Protein AF-A0A521M6G3-F1 (afdb_monomer_lite)

Structure (mmCIF, N/CA/C/O backbone):
data_AF-A0A521M6G3-F1
#
_entry.id   AF-A0A521M6G3-F1
#
loop_
_atom_site.group_PDB
_atom_site.id
_atom_site.type_symbol
_atom_site.label_atom_id
_atom_site.label_alt_id
_atom_site.label_comp_id
_atom_site.label_asym_id
_atom_site.label_entity_id
_atom_site.label_seq_id
_atom_site.pdbx_PDB_ins_code
_atom_site.Cartn_x
_atom_site.Cartn_y
_atom_site.Cartn_z
_atom_site.occupancy
_atom_site.B_iso_or_equiv
_atom_site.auth_seq_id
_atom_site.auth_comp_id
_atom_site.auth_asym_id
_atom_site.auth_atom_id
_atom_site.pdbx_PDB_model_num
ATOM 1 N N . MET A 1 1 ? 7.608 -35.780 63.530 1.00 41.47 1 MET A N 1
ATOM 2 C CA . MET A 1 1 ? 8.309 -35.523 62.254 1.00 41.47 1 MET A CA 1
ATOM 3 C C . MET A 1 1 ? 7.324 -35.680 61.105 1.00 41.47 1 MET A C 1
ATOM 5 O O . MET A 1 1 ? 6.693 -36.720 61.028 1.00 41.47 1 MET A O 1
ATOM 9 N N . LYS A 1 2 ? 7.286 -34.664 60.232 1.00 50.06 2 LYS A N 1
ATOM 10 C CA . LYS A 1 2 ? 6.678 -34.584 58.890 1.00 50.06 2 LYS A CA 1
ATOM 11 C C . LYS A 1 2 ? 5.139 -34.510 58.735 1.00 50.06 2 LYS A C 1
ATOM 13 O O . LYS A 1 2 ? 4.409 -35.103 59.517 1.00 50.06 2 LYS A O 1
ATOM 18 N N . PRO A 1 3 ? 4.672 -33.713 57.750 1.00 51.31 3 PRO A N 1
ATOM 19 C CA . PRO A 1 3 ? 3.436 -32.939 57.811 1.00 51.31 3 PRO A CA 1
ATOM 20 C C . PRO A 1 3 ? 2.412 -33.390 56.759 1.00 51.31 3 PRO A C 1
ATOM 22 O O . PRO A 1 3 ? 2.773 -33.696 55.622 1.00 51.31 3 PRO A O 1
ATOM 25 N N . LEU A 1 4 ? 1.121 -33.375 57.093 1.00 51.97 4 LEU A N 1
ATOM 26 C CA . LEU A 1 4 ? 0.075 -33.608 56.096 1.00 51.97 4 LEU A CA 1
ATOM 27 C C . LEU A 1 4 ? -0.323 -32.283 55.422 1.00 51.97 4 LEU A C 1
ATOM 29 O O . LEU A 1 4 ? -1.185 -31.546 55.885 1.00 51.97 4 LEU A O 1
ATOM 33 N N . LEU A 1 5 ? 0.440 -31.982 54.372 1.00 52.28 5 LEU A N 1
ATOM 34 C CA . LEU A 1 5 ? 0.089 -31.293 53.125 1.00 52.28 5 LEU A CA 1
ATOM 35 C C . LEU A 1 5 ? -1.249 -30.527 53.080 1.00 52.28 5 LEU A C 1
ATOM 37 O O . LEU A 1 5 ? -2.320 -31.106 52.910 1.00 52.28 5 LEU A O 1
ATOM 41 N N . LEU A 1 6 ? -1.132 -29.194 53.082 1.00 52.09 6 LEU A N 1
ATOM 42 C CA . LEU A 1 6 ? -2.133 -28.274 52.548 1.00 52.09 6 LEU A CA 1
ATOM 43 C C . LEU A 1 6 ? -2.318 -28.525 51.042 1.00 52.09 6 LEU A C 1
ATOM 45 O O . LEU A 1 6 ? -1.441 -28.197 50.245 1.00 52.09 6 LEU A O 1
ATOM 49 N N . ALA A 1 7 ? -3.472 -29.055 50.647 1.00 55.97 7 ALA A N 1
ATOM 50 C CA . ALA A 1 7 ? -3.923 -29.058 49.258 1.00 55.97 7 ALA A CA 1
ATOM 51 C C . ALA A 1 7 ? -4.810 -27.821 49.027 1.00 55.97 7 ALA A C 1
ATOM 53 O O . ALA A 1 7 ? -6.032 -27.883 49.131 1.00 55.97 7 ALA A O 1
ATOM 54 N N . ALA A 1 8 ? -4.190 -26.671 48.756 1.00 58.56 8 ALA A N 1
ATOM 55 C CA . ALA A 1 8 ? -4.896 -25.504 48.233 1.00 58.56 8 ALA A CA 1
ATOM 56 C C . ALA A 1 8 ? -4.777 -25.520 46.703 1.00 58.56 8 ALA A C 1
ATOM 58 O O . ALA A 1 8 ? -3.687 -25.370 46.152 1.00 58.56 8 ALA A O 1
ATOM 59 N N . LEU A 1 9 ? -5.905 -25.772 46.034 1.00 57.22 9 LEU A N 1
ATOM 60 C CA . LEU A 1 9 ? -6.053 -25.796 44.581 1.00 57.22 9 LEU A CA 1
ATOM 61 C C . LEU A 1 9 ? -5.528 -24.495 43.954 1.00 57.22 9 LEU A C 1
ATOM 63 O O . LEU A 1 9 ? -6.098 -23.423 44.154 1.00 57.22 9 LEU A O 1
ATOM 67 N N . ALA A 1 10 ? -4.486 -24.603 43.133 1.00 60.75 10 ALA A N 1
ATOM 68 C CA . ALA A 1 10 ? -4.078 -23.541 42.226 1.00 60.75 10 ALA A CA 1
ATOM 69 C C . ALA A 1 10 ? -5.054 -23.494 41.037 1.00 60.75 10 ALA A C 1
ATOM 71 O O . ALA A 1 10 ? -4.906 -24.232 40.064 1.00 60.75 10 ALA A O 1
ATOM 72 N N . VAL A 1 11 ? -6.068 -22.629 41.115 1.00 60.78 11 VAL A N 1
ATOM 73 C CA . VAL A 1 11 ? -6.862 -22.230 39.946 1.00 60.78 11 VAL A CA 1
ATOM 74 C C . VAL A 1 11 ? -5.977 -21.319 39.094 1.00 60.78 11 VAL A C 1
ATOM 76 O O . VAL A 1 11 ? -5.885 -20.115 39.324 1.00 60.78 11 VAL A O 1
ATOM 79 N N . LEU A 1 12 ? -5.270 -21.911 38.132 1.00 58.75 12 LEU A N 1
ATOM 80 C CA . LEU A 1 12 ? -4.587 -21.180 37.067 1.00 58.75 12 LEU A CA 1
ATOM 81 C C . LEU A 1 12 ? -5.656 -20.537 36.178 1.00 58.75 12 LEU A C 1
ATOM 83 O O . LEU A 1 12 ? -6.274 -21.195 35.341 1.00 58.75 12 LEU A O 1
ATOM 87 N N . ALA A 1 13 ? -5.900 -19.248 36.402 1.00 57.47 13 ALA A N 1
ATOM 88 C CA . ALA A 1 13 ? -6.757 -18.432 35.561 1.00 57.47 13 ALA A CA 1
ATOM 89 C C . ALA A 1 13 ? -6.205 -18.409 34.124 1.00 57.47 13 ALA A C 1
ATOM 91 O O . ALA A 1 13 ? -5.178 -17.790 33.847 1.00 57.47 13 ALA A O 1
ATOM 92 N N . PHE A 1 14 ? -6.905 -19.073 33.202 1.00 61.00 14 PHE A N 1
ATOM 93 C CA . PHE A 1 14 ? -6.766 -18.841 31.767 1.00 61.00 14 PHE A CA 1
ATOM 94 C C . PHE A 1 14 ? -7.284 -17.428 31.466 1.00 61.00 14 PHE A C 1
ATOM 96 O O . PHE A 1 14 ? -8.474 -17.220 31.238 1.00 61.00 14 PHE A O 1
ATOM 103 N N . LEU A 1 15 ? -6.396 -16.436 31.510 1.00 62.19 15 LEU A N 1
ATOM 104 C CA . LEU A 1 15 ? -6.693 -15.099 31.006 1.00 62.19 15 LEU A CA 1
ATOM 105 C C . LEU A 1 15 ? -6.687 -15.163 29.470 1.00 62.19 15 LEU A C 1
ATOM 107 O O . LEU A 1 15 ? -5.669 -15.557 28.892 1.00 62.19 15 LEU A O 1
ATOM 111 N N . PRO A 1 16 ? -7.784 -14.802 28.779 1.00 56.47 16 PRO A N 1
ATOM 112 C CA . PRO A 1 16 ? -7.754 -14.694 27.332 1.00 56.47 16 PRO A CA 1
ATOM 113 C C . PRO A 1 16 ? -6.794 -13.559 26.974 1.00 56.47 16 PRO A C 1
ATOM 115 O O . PRO A 1 16 ? -6.934 -12.440 27.467 1.00 56.47 16 PRO A O 1
ATOM 118 N N . ALA A 1 17 ? -5.803 -13.846 26.129 1.00 60.97 17 ALA A N 1
ATOM 119 C CA . ALA A 1 17 ? -4.949 -12.816 25.559 1.00 60.97 17 ALA A CA 1
ATOM 120 C C . ALA A 1 17 ? -5.844 -11.832 24.794 1.00 60.97 17 ALA A C 1
ATOM 122 O O . ALA A 1 17 ? -6.372 -12.160 23.728 1.00 60.97 17 ALA A O 1
ATOM 123 N N . ALA A 1 18 ? -6.059 -10.647 25.364 1.00 56.47 18 ALA A N 1
ATOM 124 C CA . ALA A 1 18 ? -6.751 -9.565 24.692 1.00 56.47 18 ALA A CA 1
ATOM 125 C C . ALA A 1 18 ? -5.955 -9.229 23.427 1.00 56.47 18 ALA A C 1
ATOM 127 O O . ALA A 1 18 ? -4.858 -8.676 23.497 1.00 56.47 18 ALA A O 1
ATOM 128 N N . ARG A 1 19 ? -6.480 -9.613 22.259 1.00 59.97 19 ARG A N 1
ATOM 129 C CA . ARG A 1 19 ? -5.943 -9.150 20.983 1.00 59.97 19 ARG A CA 1
ATOM 130 C C . ARG A 1 19 ? -6.234 -7.659 20.904 1.00 59.97 19 ARG A C 1
ATOM 132 O O . ARG A 1 19 ? -7.377 -7.272 20.674 1.00 59.97 19 ARG A O 1
ATOM 139 N N . ALA A 1 20 ? -5.221 -6.836 21.163 1.00 64.88 20 ALA A N 1
ATOM 140 C CA . ALA A 1 20 ? -5.313 -5.404 20.944 1.00 64.88 20 ALA A CA 1
ATOM 141 C C . ALA A 1 20 ? -5.683 -5.175 19.473 1.00 64.88 20 ALA A C 1
ATOM 143 O O . ALA A 1 20 ? -4.982 -5.628 18.567 1.00 64.88 20 ALA A O 1
ATOM 144 N N . GLN A 1 21 ? -6.830 -4.544 19.237 1.00 72.50 21 GLN A N 1
ATOM 145 C CA . GLN A 1 21 ? -7.242 -4.170 17.893 1.00 72.50 21 GLN A CA 1
ATOM 146 C C . GLN A 1 21 ? -6.349 -3.013 17.443 1.00 72.50 21 GLN A C 1
ATOM 148 O O . GLN A 1 21 ? -6.279 -2.000 18.140 1.00 72.50 21 GLN A O 1
ATOM 153 N N . GLN A 1 22 ? -5.652 -3.174 16.316 1.00 83.94 22 GLN A N 1
ATOM 154 C CA . GLN A 1 22 ? -4.794 -2.116 15.784 1.00 83.94 22 GLN A CA 1
ATOM 155 C C . GLN A 1 22 ? -5.616 -0.849 15.525 1.00 83.94 22 GLN A C 1
ATOM 157 O O . GLN A 1 22 ? -6.731 -0.914 14.997 1.00 83.94 22 GLN A O 1
ATOM 162 N N . THR A 1 23 ? -5.069 0.305 15.898 1.00 92.81 23 THR A N 1
ATOM 163 C CA . THR A 1 23 ? -5.712 1.597 15.647 1.00 92.81 23 THR A CA 1
ATOM 164 C C . THR A 1 23 ? -5.620 1.960 14.167 1.00 92.81 23 THR A C 1
ATOM 166 O O . THR A 1 23 ? -4.738 1.499 13.440 1.00 92.81 23 THR A O 1
ATOM 169 N N . ASN A 1 24 ? -6.504 2.846 13.705 1.00 93.12 24 ASN A N 1
ATOM 170 C CA . ASN A 1 24 ? -6.436 3.355 12.333 1.00 93.12 24 ASN A CA 1
ATOM 171 C C . ASN A 1 24 ? -5.096 4.041 12.025 1.00 93.12 24 ASN A C 1
ATOM 173 O O . ASN A 1 24 ? -4.632 3.978 10.894 1.00 93.12 24 ASN A O 1
ATOM 177 N N . GLU A 1 25 ? -4.459 4.657 13.020 1.00 93.94 25 GLU A N 1
ATOM 178 C CA . GLU A 1 25 ? -3.141 5.286 12.876 1.00 93.94 25 GLU A CA 1
ATOM 179 C C . GLU A 1 25 ? -2.048 4.239 12.638 1.00 93.94 25 GLU A C 1
ATOM 181 O O . GLU A 1 25 ? -1.230 4.397 11.735 1.00 93.94 25 GLU A O 1
ATOM 186 N N . GLN A 1 26 ? -2.073 3.132 13.389 1.00 94.81 26 GLN A N 1
ATOM 187 C CA . GLN A 1 26 ? -1.153 2.007 13.194 1.00 94.81 26 GLN A CA 1
ATOM 188 C C . GLN A 1 26 ? -1.346 1.366 11.817 1.00 94.81 26 GLN A C 1
ATOM 190 O O . GLN A 1 26 ? -0.379 1.076 11.114 1.00 94.81 26 GLN A O 1
ATOM 195 N N . LEU A 1 27 ? -2.599 1.199 11.395 1.00 95.94 27 LEU A N 1
ATOM 196 C CA . LEU A 1 27 ? -2.933 0.661 10.081 1.00 95.94 27 LEU A CA 1
ATOM 197 C C . LEU A 1 27 ? -2.497 1.602 8.942 1.00 95.94 27 LEU A C 1
ATOM 199 O O . LEU A 1 27 ? -1.939 1.149 7.941 1.00 95.94 27 LEU A O 1
ATOM 203 N N . ALA A 1 28 ? -2.681 2.913 9.100 1.00 96.38 28 ALA A N 1
ATOM 204 C CA . ALA A 1 28 ? -2.206 3.906 8.140 1.00 96.38 28 ALA A CA 1
ATOM 205 C C . ALA A 1 28 ? -0.671 3.912 8.039 1.00 96.38 28 ALA A C 1
ATOM 207 O O . ALA A 1 28 ? -0.124 3.931 6.933 1.00 96.38 28 ALA A O 1
ATOM 208 N N . ALA A 1 29 ? 0.026 3.829 9.176 1.00 96.62 29 ALA A N 1
ATOM 209 C CA . ALA A 1 29 ? 1.481 3.713 9.214 1.00 96.62 29 ALA A CA 1
ATOM 210 C C . ALA A 1 29 ? 1.963 2.439 8.506 1.00 96.62 29 ALA A C 1
ATOM 212 O O . ALA A 1 29 ? 2.902 2.494 7.712 1.00 96.62 29 ALA A O 1
ATOM 213 N N . ARG A 1 30 ? 1.271 1.313 8.708 1.00 97.06 30 ARG A N 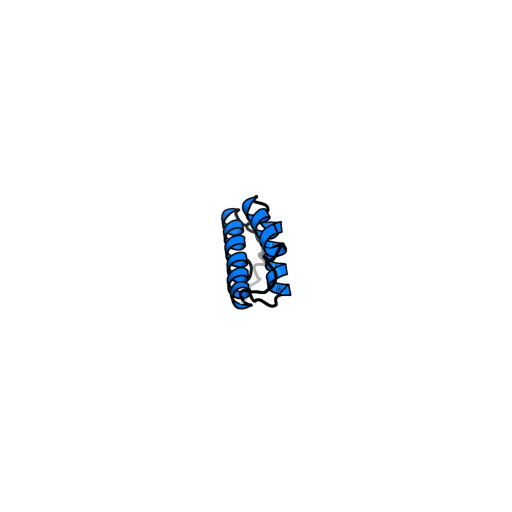1
ATOM 214 C CA . ARG A 1 30 ? 1.569 0.050 8.024 1.00 97.06 30 ARG A CA 1
ATOM 215 C C . ARG A 1 30 ? 1.389 0.150 6.508 1.00 97.06 30 ARG A C 1
ATOM 217 O O . ARG A 1 30 ? 2.247 -0.313 5.761 1.00 97.06 30 ARG A O 1
ATOM 224 N N . CYS A 1 31 ? 0.317 0.791 6.040 1.00 97.50 31 CYS A N 1
ATOM 225 C CA . CYS A 1 31 ? 0.131 1.089 4.616 1.00 97.50 31 CYS A CA 1
ATOM 226 C C . CYS A 1 31 ? 1.307 1.896 4.040 1.00 97.50 31 CYS A C 1
ATOM 228 O O . CYS A 1 31 ? 1.835 1.552 2.980 1.00 97.50 31 CYS A O 1
ATOM 230 N N . ALA A 1 32 ? 1.725 2.957 4.738 1.00 97.44 32 ALA A N 1
ATOM 231 C CA . ALA A 1 32 ? 2.830 3.807 4.306 1.00 97.44 32 ALA A CA 1
ATOM 232 C C . ALA A 1 32 ? 4.165 3.044 4.270 1.00 97.44 32 ALA A C 1
ATOM 234 O O . ALA A 1 32 ? 4.911 3.161 3.298 1.00 97.44 32 ALA A O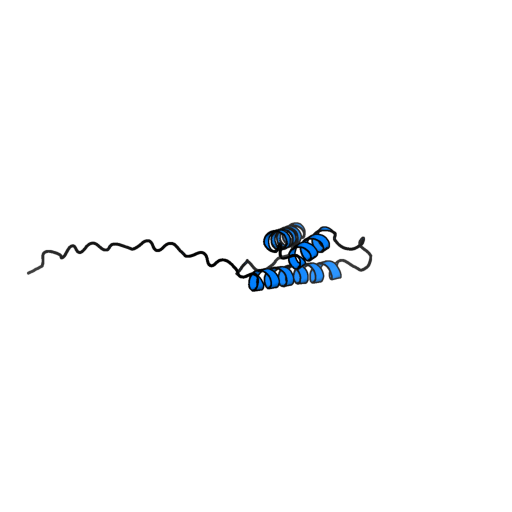 1
ATOM 235 N N . GLU A 1 33 ? 4.438 2.225 5.288 1.00 97.50 33 GLU A N 1
ATOM 236 C CA . GLU A 1 33 ? 5.634 1.385 5.374 1.00 97.50 33 GLU A CA 1
ATOM 237 C C . GLU A 1 33 ? 5.737 0.428 4.179 1.00 97.50 33 GLU A C 1
ATOM 239 O O . GLU A 1 33 ? 6.728 0.445 3.446 1.00 97.50 33 GLU A O 1
ATOM 244 N N . LEU A 1 34 ? 4.700 -0.380 3.944 1.00 97.81 34 LEU A N 1
ATOM 245 C CA . LEU A 1 34 ? 4.716 -1.394 2.889 1.00 97.81 34 LEU A CA 1
ATOM 246 C C . LEU A 1 34 ? 4.771 -0.768 1.488 1.00 97.81 34 LEU A C 1
ATOM 248 O O . LEU A 1 34 ? 5.512 -1.248 0.626 1.00 97.81 34 LEU A O 1
ATOM 252 N N . GLY A 1 35 ? 4.040 0.331 1.270 1.00 96.44 35 GLY A N 1
ATOM 253 C CA . GLY A 1 35 ? 4.087 1.086 0.018 1.00 96.44 35 GLY A CA 1
ATOM 254 C C . GLY A 1 35 ? 5.481 1.647 -0.269 1.00 96.44 35 GLY A C 1
ATOM 255 O O . GLY A 1 35 ? 6.006 1.466 -1.367 1.00 96.44 35 GLY A O 1
ATOM 256 N N . ALA A 1 36 ? 6.128 2.246 0.736 1.00 96.06 36 ALA A N 1
ATOM 257 C CA . ALA A 1 36 ? 7.477 2.792 0.597 1.00 96.06 36 ALA A CA 1
ATOM 258 C C . ALA A 1 36 ? 8.530 1.707 0.319 1.00 96.06 36 ALA A C 1
ATOM 260 O O . ALA A 1 36 ? 9.476 1.939 -0.442 1.00 96.06 36 ALA A O 1
ATOM 261 N N . ILE A 1 37 ? 8.376 0.516 0.910 1.00 95.50 37 ILE A N 1
ATOM 262 C CA . ILE A 1 37 ? 9.227 -0.634 0.591 1.00 95.50 37 ILE A CA 1
ATOM 263 C C . ILE A 1 37 ? 9.064 -0.992 -0.886 1.00 95.50 37 ILE A C 1
ATOM 265 O O . ILE A 1 37 ? 10.068 -1.059 -1.595 1.00 95.50 37 ILE A O 1
ATOM 269 N N . TYR A 1 38 ? 7.831 -1.171 -1.369 1.00 94.25 38 TYR A N 1
ATOM 270 C CA . TYR A 1 38 ? 7.594 -1.521 -2.770 1.00 94.25 38 TYR A CA 1
ATOM 271 C C . TYR A 1 38 ? 8.201 -0.487 -3.723 1.00 94.25 38 TYR A C 1
ATOM 273 O O . TYR A 1 38 ? 8.969 -0.845 -4.617 1.00 94.25 38 TYR A O 1
ATOM 281 N N . ASP A 1 39 ? 7.932 0.798 -3.486 1.00 91.62 39 ASP A N 1
ATOM 282 C CA . ASP A 1 39 ? 8.396 1.892 -4.341 1.00 91.62 39 ASP A CA 1
ATOM 283 C C . ASP A 1 39 ? 9.937 1.948 -4.414 1.00 91.62 39 ASP A C 1
ATOM 285 O O . ASP A 1 39 ? 10.506 2.136 -5.492 1.00 91.62 39 ASP A O 1
ATOM 289 N N . ARG A 1 40 ? 10.650 1.688 -3.306 1.00 90.12 40 ARG A N 1
ATOM 290 C CA . ARG A 1 40 ? 12.126 1.600 -3.279 1.00 90.12 40 ARG A CA 1
ATOM 291 C C . ARG A 1 40 ? 12.678 0.482 -4.169 1.00 90.12 40 ARG A C 1
ATOM 293 O O . ARG A 1 40 ? 13.742 0.648 -4.764 1.00 90.12 40 ARG A O 1
ATOM 300 N N . TYR A 1 41 ? 12.018 -0.672 -4.219 1.00 87.69 41 TYR A N 1
ATOM 301 C CA . TYR A 1 41 ? 12.461 -1.788 -5.061 1.00 87.69 41 TYR A CA 1
ATOM 302 C C . TYR A 1 41 ? 12.035 -1.598 -6.515 1.00 87.69 41 TYR A C 1
ATOM 304 O O . TYR A 1 41 ? 12.796 -1.936 -7.421 1.00 87.69 41 TYR A O 1
ATOM 312 N N . ASN A 1 42 ? 10.851 -1.028 -6.743 1.00 79.94 42 ASN A N 1
ATOM 313 C CA . ASN A 1 42 ? 10.320 -0.825 -8.083 1.00 79.94 42 ASN A CA 1
ATOM 314 C C . ASN A 1 42 ? 11.065 0.288 -8.837 1.00 79.94 42 ASN A C 1
ATOM 316 O O . ASN A 1 42 ? 11.408 0.110 -10.001 1.00 79.94 42 ASN A O 1
ATOM 320 N N . THR A 1 43 ? 11.443 1.379 -8.161 1.00 73.88 43 THR A N 1
ATOM 321 C CA . THR A 1 43 ? 12.307 2.430 -8.744 1.00 73.88 43 THR A CA 1
ATOM 322 C C . THR A 1 43 ? 13.661 1.895 -9.224 1.00 73.88 43 THR A C 1
ATOM 324 O O . THR A 1 43 ? 14.224 2.417 -10.182 1.00 73.88 43 THR A O 1
ATOM 327 N N . ARG A 1 44 ? 14.173 0.808 -8.627 1.00 68.25 44 ARG A N 1
ATOM 328 C CA . ARG A 1 44 ? 15.421 0.155 -9.060 1.00 68.25 44 ARG A CA 1
ATOM 329 C C . ARG A 1 44 ? 15.266 -0.741 -10.290 1.00 68.25 44 ARG A C 1
ATOM 331 O O . ARG A 1 44 ? 16.280 -1.076 -10.894 1.00 68.25 44 ARG A O 1
ATOM 338 N N . ARG A 1 45 ? 14.045 -1.145 -10.666 1.00 62.81 45 ARG A N 1
ATOM 339 C CA . ARG A 1 45 ? 13.801 -1.999 -11.848 1.00 62.81 45 ARG A CA 1
ATOM 340 C C . ARG A 1 45 ? 13.835 -1.241 -13.185 1.00 62.81 45 ARG A C 1
ATOM 342 O O . ARG A 1 45 ? 13.776 -1.884 -14.227 1.00 62.81 45 ARG A O 1
ATOM 349 N N . GLY A 1 46 ? 14.047 0.078 -13.159 1.00 57.91 46 GLY A N 1
ATOM 350 C CA . GLY A 1 46 ? 14.444 0.879 -14.319 1.00 57.91 46 GLY A CA 1
ATOM 351 C C . GLY A 1 46 ? 13.323 1.738 -14.906 1.00 57.91 46 GLY A C 1
ATOM 352 O O . GLY A 1 46 ? 12.210 1.259 -15.150 1.00 57.91 46 GLY A O 1
ATOM 353 N N . GLU A 1 47 ? 13.656 3.007 -15.168 1.00 52.28 47 GLU A N 1
ATOM 354 C CA . GLU A 1 47 ? 12.879 3.927 -16.004 1.00 52.28 47 GLU A CA 1
ATOM 355 C C . GLU A 1 47 ? 12.717 3.311 -17.404 1.00 52.28 47 GLU A C 1
ATOM 357 O O . GLU A 1 47 ? 13.665 3.253 -18.182 1.00 52.28 47 GLU A O 1
ATOM 362 N N . GLY A 1 48 ? 11.537 2.768 -17.710 1.00 57.56 48 GLY A N 1
ATOM 363 C CA . GLY A 1 48 ? 11.256 2.131 -19.005 1.00 57.56 48 GLY A CA 1
ATOM 364 C C . GLY A 1 48 ? 10.388 0.875 -18.927 1.00 57.56 48 GLY A C 1
ATOM 365 O O . GLY A 1 48 ? 9.854 0.432 -19.942 1.00 57.56 48 GLY A O 1
ATOM 366 N N . SER A 1 49 ? 10.183 0.318 -17.731 1.00 60.78 49 SER A N 1
ATOM 367 C CA . SER A 1 49 ? 9.311 -0.842 -17.529 1.00 60.78 49 SER A CA 1
ATOM 368 C C . SER A 1 49 ? 7.850 -0.422 -17.300 1.00 60.78 49 SER A C 1
ATOM 370 O O . SER A 1 49 ? 7.385 -0.302 -16.179 1.00 60.78 49 SER A O 1
ATOM 372 N N . GLY A 1 50 ? 7.124 -0.167 -18.392 1.00 63.06 50 GLY A N 1
ATOM 373 C CA . GLY A 1 50 ? 5.666 -0.347 -18.467 1.00 63.06 50 GLY A CA 1
ATOM 374 C C . GLY A 1 50 ? 4.800 0.253 -17.348 1.00 63.06 50 GLY A C 1
ATOM 375 O O . GLY A 1 50 ? 4.072 -0.486 -16.701 1.00 63.06 50 GLY A O 1
ATOM 376 N N . GLY A 1 51 ? 4.798 1.579 -17.183 1.00 68.12 51 GLY A N 1
ATOM 377 C CA . GLY A 1 51 ? 3.780 2.291 -16.395 1.00 68.12 51 GLY A CA 1
ATOM 378 C C . GLY A 1 51 ? 3.725 1.954 -14.891 1.00 68.12 51 GLY A C 1
ATOM 379 O O . GLY A 1 51 ? 4.524 1.178 -14.373 1.00 68.12 51 GLY A O 1
ATOM 380 N N . PRO A 1 52 ? 2.810 2.591 -14.139 1.00 75.56 52 PRO A N 1
ATOM 381 C CA . PRO A 1 52 ? 2.652 2.313 -12.717 1.00 75.56 52 PRO A CA 1
ATOM 382 C C . PRO A 1 52 ? 2.067 0.913 -12.489 1.00 75.56 52 PRO A C 1
ATOM 384 O O . PRO A 1 52 ? 1.145 0.488 -13.184 1.00 75.56 52 PRO A O 1
ATOM 387 N N . ASP A 1 53 ? 2.546 0.224 -11.452 1.00 88.31 53 ASP A N 1
ATOM 388 C CA . ASP A 1 53 ? 1.917 -1.008 -10.983 1.00 88.31 53 ASP A CA 1
ATOM 389 C C . ASP A 1 53 ? 0.499 -0.696 -10.471 1.00 88.31 53 ASP A C 1
ATOM 391 O O . ASP A 1 53 ? 0.308 0.008 -9.472 1.00 88.31 53 ASP A O 1
ATOM 395 N N . MET A 1 54 ? -0.511 -1.204 -11.178 1.00 91.25 54 MET A N 1
ATOM 396 C CA . MET A 1 54 ? -1.912 -0.916 -10.870 1.00 91.25 54 MET A CA 1
ATOM 397 C C . MET A 1 54 ? -2.369 -1.542 -9.546 1.00 91.25 54 MET A C 1
ATOM 399 O O . MET A 1 54 ? -3.274 -1.000 -8.911 1.00 91.25 54 MET A O 1
ATOM 403 N N . ILE A 1 55 ? -1.737 -2.633 -9.092 1.00 94.12 55 ILE A N 1
ATOM 404 C CA . ILE A 1 55 ? -2.016 -3.236 -7.781 1.00 94.12 55 ILE A CA 1
ATOM 405 C C . ILE A 1 55 ? -1.495 -2.308 -6.687 1.00 94.12 55 ILE A C 1
ATOM 407 O O . ILE A 1 55 ? -2.234 -2.000 -5.752 1.00 94.12 55 ILE A O 1
ATOM 411 N N . ARG A 1 56 ? -0.267 -1.791 -6.837 1.00 94.56 56 ARG A N 1
ATOM 412 C CA . ARG A 1 56 ? 0.276 -0.762 -5.936 1.00 94.56 56 ARG A CA 1
ATOM 413 C C . ARG A 1 56 ? -0.673 0.434 -5.888 1.00 94.56 56 ARG A C 1
ATOM 415 O O . ARG A 1 56 ? -1.048 0.875 -4.802 1.00 94.56 56 ARG A O 1
ATOM 422 N N . LEU A 1 57 ? -1.065 0.970 -7.046 1.00 94.94 57 LEU A N 1
ATOM 423 C CA . LEU A 1 57 ? -1.934 2.147 -7.113 1.00 94.94 57 LEU A CA 1
ATOM 424 C C . LEU A 1 57 ? -3.277 1.910 -6.406 1.00 94.94 57 LEU A C 1
ATOM 426 O O . LEU A 1 57 ? -3.676 2.726 -5.576 1.00 94.94 57 LEU A O 1
ATOM 430 N N . GLY A 1 58 ? -3.942 0.789 -6.695 1.00 97.06 58 GLY A N 1
ATOM 431 C CA . GLY A 1 58 ? -5.209 0.420 -6.064 1.00 97.06 58 GLY A CA 1
ATOM 432 C C . GLY A 1 58 ? -5.090 0.272 -4.548 1.00 97.06 58 GLY 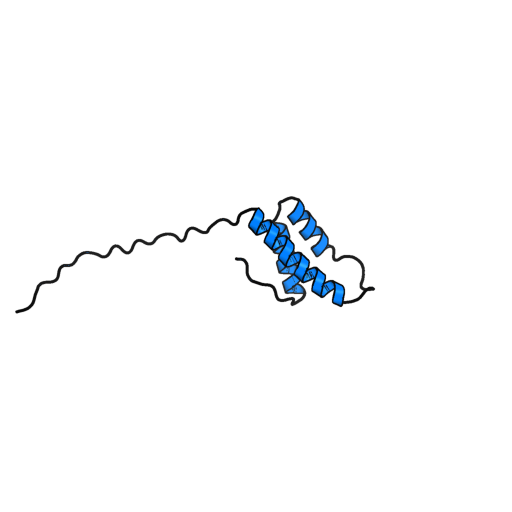A C 1
ATOM 433 O O . GLY A 1 58 ? -5.889 0.849 -3.812 1.00 97.06 58 GLY A O 1
ATOM 434 N N . ALA A 1 59 ? -4.044 -0.408 -4.074 1.00 97.88 59 ALA A N 1
ATOM 435 C CA . ALA A 1 59 ? -3.805 -0.587 -2.646 1.00 97.88 59 ALA A CA 1
ATOM 436 C C . ALA A 1 59 ? -3.583 0.750 -1.918 1.00 97.88 59 ALA A C 1
ATOM 438 O O . ALA A 1 59 ? -4.113 0.961 -0.828 1.00 97.88 59 ALA A O 1
ATOM 439 N N . GLY A 1 60 ? -2.862 1.687 -2.548 1.00 97.19 60 GLY A N 1
ATOM 440 C CA . GLY A 1 60 ? -2.696 3.046 -2.031 1.00 97.19 60 GLY A CA 1
ATOM 441 C C . GLY A 1 60 ? -4.027 3.791 -1.889 1.00 97.19 60 GLY A C 1
ATOM 442 O O . GLY A 1 60 ? -4.276 4.407 -0.854 1.00 97.19 60 GLY A O 1
ATOM 443 N N . ILE A 1 61 ? -4.914 3.680 -2.882 1.00 98.25 61 ILE A N 1
ATOM 444 C CA . ILE A 1 61 ? -6.254 4.288 -2.839 1.00 98.25 61 ILE A CA 1
ATOM 445 C C . ILE A 1 61 ? -7.103 3.673 -1.720 1.00 98.25 61 ILE A C 1
ATOM 447 O O . ILE A 1 61 ? -7.802 4.400 -1.012 1.00 98.25 61 ILE A O 1
ATOM 451 N N . ASP A 1 62 ? -7.049 2.354 -1.535 1.00 98.50 62 ASP A N 1
ATOM 452 C CA . ASP A 1 62 ? -7.767 1.684 -0.449 1.00 98.50 62 ASP A CA 1
ATOM 453 C C . ASP A 1 62 ? -7.276 2.165 0.923 1.00 98.50 62 ASP A C 1
ATOM 455 O O . ASP A 1 62 ? -8.096 2.515 1.775 1.00 98.50 62 ASP A O 1
ATOM 459 N N . CYS A 1 63 ? -5.960 2.297 1.111 1.00 97.81 63 CYS A N 1
ATOM 460 C CA . CYS A 1 63 ? -5.384 2.890 2.317 1.00 97.81 63 CYS A CA 1
ATOM 461 C C . CYS A 1 63 ? -5.874 4.333 2.539 1.00 97.81 63 CYS A C 1
ATOM 463 O O . CYS A 1 63 ? -6.300 4.673 3.640 1.00 97.81 63 CYS A O 1
ATOM 465 N N . GLN A 1 64 ? -5.897 5.172 1.499 1.00 97.56 64 GLN A N 1
ATOM 466 C CA . GLN A 1 64 ? -6.395 6.553 1.597 1.00 97.56 64 GLN A CA 1
ATOM 467 C C . GLN A 1 64 ? -7.890 6.635 1.939 1.00 97.56 64 GLN A C 1
ATOM 469 O O . GLN A 1 64 ? -8.324 7.584 2.585 1.00 97.56 64 GLN A O 1
ATOM 474 N N . LYS A 1 65 ? -8.686 5.640 1.531 1.00 97.94 65 LYS A N 1
ATOM 475 C CA . LYS A 1 65 ? -10.125 5.550 1.827 1.00 97.94 65 LYS A CA 1
ATOM 476 C C . LYS A 1 65 ? -10.431 4.900 3.182 1.00 97.94 65 LYS A C 1
ATOM 478 O O . LYS A 1 65 ? -11.591 4.603 3.458 1.00 97.94 65 LYS A O 1
ATOM 483 N N . GLY A 1 66 ? -9.416 4.634 4.006 1.00 96.56 66 GLY A N 1
ATOM 484 C CA . GLY A 1 66 ? -9.574 3.960 5.297 1.00 96.56 66 GLY A CA 1
ATOM 485 C C . GLY A 1 66 ? -9.870 2.461 5.188 1.00 96.56 66 GLY A C 1
ATOM 486 O O . GLY A 1 66 ? -10.130 1.808 6.196 1.00 96.56 66 GLY A O 1
ATOM 487 N N . LYS A 1 67 ? -9.793 1.874 3.987 1.00 98.25 67 LYS A N 1
ATOM 488 C CA . LYS A 1 67 ? -9.913 0.425 3.763 1.00 98.25 67 LYS A CA 1
ATOM 489 C C . LYS A 1 67 ? -8.579 -0.266 4.038 1.00 98.25 67 LYS A C 1
ATOM 491 O O . LYS A 1 67 ? -8.058 -1.013 3.209 1.00 98.25 67 LYS A O 1
ATOM 496 N N . TYR A 1 68 ? -8.009 -0.003 5.211 1.00 97.19 68 TYR A N 1
ATOM 497 C CA . TYR A 1 68 ? -6.627 -0.360 5.508 1.00 97.19 68 TYR A CA 1
ATOM 498 C C . TYR A 1 68 ? -6.358 -1.854 5.399 1.00 97.19 68 TYR A C 1
ATOM 500 O O . TYR A 1 68 ? -5.360 -2.234 4.807 1.00 97.19 68 TYR A O 1
ATOM 508 N N . GLN A 1 69 ? -7.248 -2.716 5.896 1.00 96.06 69 GLN A N 1
ATOM 509 C CA . GLN A 1 69 ? -7.023 -4.162 5.804 1.00 96.06 69 GLN A CA 1
ATOM 510 C C . GLN A 1 69 ? -6.913 -4.651 4.356 1.00 96.06 69 GLN A C 1
ATOM 512 O 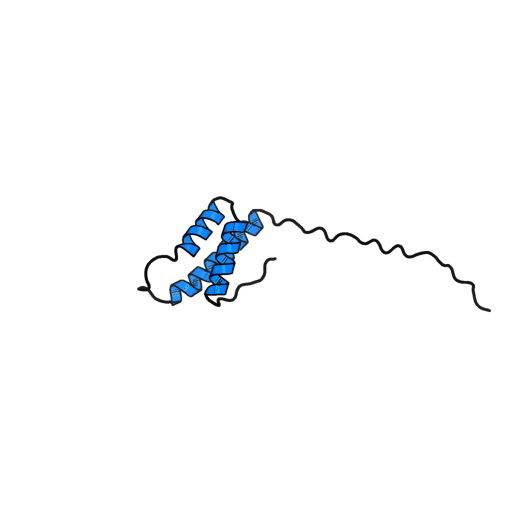O . GLN A 1 69 ? -6.099 -5.520 4.056 1.00 96.06 69 GLN A O 1
ATOM 517 N N . GLN A 1 70 ? -7.702 -4.066 3.452 1.00 98.06 70 GLN A N 1
ATOM 518 C CA . GLN A 1 70 ? -7.701 -4.423 2.037 1.00 98.06 70 GLN A CA 1
ATOM 519 C C . GLN A 1 70 ? -6.421 -3.921 1.353 1.00 98.06 70 GLN A C 1
ATOM 521 O O . GLN A 1 70 ? -5.744 -4.695 0.677 1.00 98.06 70 GLN A O 1
ATOM 526 N N . GLY A 1 71 ? -6.039 -2.666 1.618 1.00 98.00 71 GLY A N 1
ATOM 527 C CA . GLY A 1 71 ? -4.802 -2.073 1.107 1.00 98.00 71 GLY A CA 1
ATOM 528 C C . GLY A 1 71 ? -3.535 -2.754 1.640 1.00 98.00 71 GLY A C 1
ATOM 529 O O . GLY A 1 71 ? -2.674 -3.133 0.851 1.00 98.00 71 GLY A O 1
ATOM 530 N N . ILE A 1 72 ? -3.440 -2.985 2.955 1.00 97.88 72 ILE A N 1
ATOM 531 C CA . ILE A 1 72 ? -2.316 -3.689 3.598 1.00 97.88 72 ILE A CA 1
ATOM 532 C C . ILE A 1 72 ? -2.165 -5.079 2.997 1.00 97.88 72 ILE A C 1
ATOM 534 O O . ILE A 1 72 ? -1.079 -5.418 2.540 1.00 97.88 72 ILE A O 1
ATOM 538 N N . LYS A 1 73 ? -3.251 -5.857 2.915 1.00 97.75 73 LYS A N 1
ATOM 539 C CA . LYS A 1 73 ? -3.195 -7.199 2.333 1.00 97.75 73 LYS A CA 1
ATOM 540 C C . LYS A 1 73 ? -2.696 -7.175 0.888 1.00 97.75 73 LYS A C 1
ATOM 542 O O . LYS A 1 73 ? -1.860 -7.992 0.521 1.00 97.75 73 LYS A O 1
ATOM 547 N N . ALA A 1 74 ? -3.185 -6.241 0.073 1.00 98.19 74 ALA A N 1
ATOM 548 C CA . ALA A 1 74 ? -2.739 -6.110 -1.310 1.00 98.19 74 ALA A CA 1
ATOM 549 C C . ALA A 1 74 ? -1.247 -5.744 -1.407 1.00 98.19 74 ALA A C 1
ATOM 551 O O . ALA A 1 74 ? -0.547 -6.287 -2.261 1.00 98.19 74 ALA A O 1
AT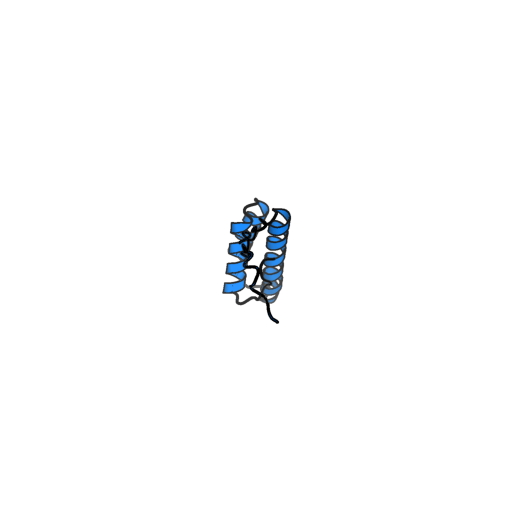OM 552 N N . LEU A 1 75 ? -0.747 -4.873 -0.523 1.00 97.94 75 LEU A N 1
ATOM 553 C CA . LEU A 1 75 ? 0.674 -4.517 -0.452 1.00 97.94 75 LEU A CA 1
ATOM 554 C C . LEU A 1 75 ? 1.541 -5.696 0.008 1.00 97.94 75 LEU A C 1
ATOM 556 O O . LEU A 1 75 ? 2.578 -5.954 -0.597 1.00 97.94 75 LEU A O 1
ATOM 560 N N . GLU A 1 76 ? 1.119 -6.435 1.033 1.00 97.56 76 GLU A N 1
ATOM 561 C CA . GLU A 1 76 ? 1.819 -7.631 1.522 1.00 97.56 76 GLU A CA 1
ATOM 562 C C . GLU A 1 76 ? 1.891 -8.716 0.441 1.00 97.56 76 GLU A C 1
ATOM 564 O O . GLU A 1 76 ? 2.979 -9.205 0.126 1.00 97.56 76 GLU A O 1
ATOM 569 N N . ASP A 1 77 ? 0.763 -9.019 -0.209 1.00 97.31 77 ASP A N 1
ATOM 570 C CA . ASP A 1 77 ? 0.704 -9.961 -1.327 1.00 97.31 77 ASP A CA 1
ATOM 571 C C . ASP A 1 77 ? 1.622 -9.504 -2.476 1.00 97.31 77 ASP A C 1
ATOM 573 O O . ASP A 1 77 ? 2.313 -10.319 -3.091 1.00 97.31 77 ASP A O 1
ATOM 577 N N . LEU A 1 78 ? 1.646 -8.203 -2.783 1.00 95.12 78 LEU A N 1
ATOM 578 C CA . LEU A 1 78 ? 2.484 -7.639 -3.840 1.00 95.12 78 LEU A CA 1
ATOM 579 C C . LEU A 1 78 ? 3.978 -7.782 -3.520 1.00 95.12 78 LEU A C 1
ATOM 581 O O . LEU A 1 78 ? 4.753 -8.206 -4.385 1.00 95.12 78 LEU A O 1
ATOM 585 N N . LEU A 1 79 ? 4.384 -7.477 -2.286 1.00 95.88 79 LEU A N 1
ATOM 586 C CA . LEU A 1 79 ? 5.759 -7.645 -1.812 1.00 95.88 79 LEU A CA 1
ATOM 587 C C . LEU A 1 79 ? 6.173 -9.119 -1.851 1.00 95.88 79 LEU A C 1
ATOM 589 O O . LEU A 1 79 ? 7.225 -9.448 -2.403 1.00 95.88 79 LEU A O 1
ATOM 593 N N . GLN A 1 80 ? 5.308 -10.019 -1.378 1.00 96.12 80 GLN A N 1
ATOM 594 C CA . GLN A 1 80 ? 5.551 -11.458 -1.400 1.00 96.12 80 GLN A CA 1
ATOM 595 C C . GLN A 1 80 ? 5.717 -11.993 -2.830 1.00 96.12 80 GLN A C 1
ATOM 597 O O . GLN A 1 80 ? 6.683 -12.706 -3.114 1.00 96.12 80 GLN A O 1
ATOM 602 N N . ARG A 1 81 ? 4.828 -11.617 -3.760 1.00 93.38 81 ARG A N 1
ATOM 603 C CA . ARG A 1 81 ? 4.913 -12.009 -5.184 1.00 93.38 81 ARG A CA 1
ATOM 604 C C . ARG A 1 81 ? 6.216 -11.547 -5.830 1.00 93.38 81 ARG A C 1
ATOM 606 O O . ARG A 1 81 ? 6.796 -12.265 -6.643 1.00 93.38 81 ARG A O 1
ATOM 613 N N . ASN A 1 82 ? 6.696 -10.369 -5.442 1.00 91.38 82 ASN A N 1
ATOM 614 C CA . ASN A 1 82 ? 7.954 -9.811 -5.926 1.00 91.38 82 ASN A CA 1
ATOM 615 C C . ASN A 1 82 ? 9.187 -10.309 -5.159 1.00 91.38 82 ASN A C 1
ATOM 617 O O .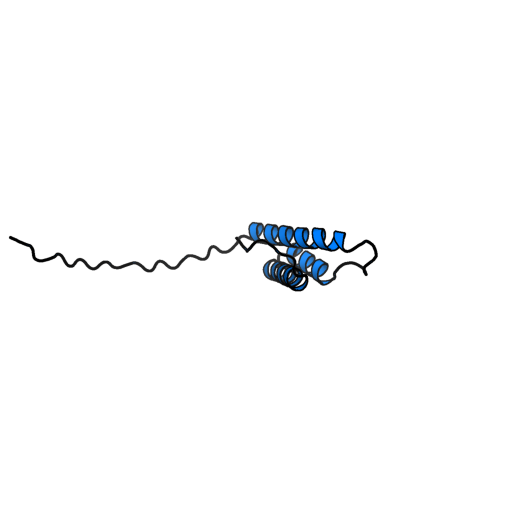 ASN A 1 82 ? 10.300 -9.908 -5.499 1.00 91.38 82 ASN A O 1
ATOM 621 N N . ARG A 1 83 ? 9.001 -11.202 -4.175 1.00 94.25 83 ARG A N 1
ATOM 622 C CA . ARG A 1 83 ? 10.048 -11.719 -3.278 1.00 94.25 83 ARG A CA 1
ATOM 623 C C . ARG A 1 83 ? 10.801 -10.600 -2.551 1.00 94.25 83 ARG A C 1
ATOM 625 O O . ARG A 1 83 ? 12.003 -10.695 -2.324 1.00 94.25 83 ARG A O 1
ATOM 632 N N . ILE A 1 84 ? 10.086 -9.532 -2.210 1.00 94.00 84 ILE A N 1
ATOM 633 C CA . ILE A 1 84 ? 10.600 -8.414 -1.430 1.00 94.00 84 ILE A CA 1
ATOM 634 C C . ILE A 1 84 ? 10.300 -8.695 0.041 1.00 94.00 84 ILE A C 1
ATOM 636 O O . ILE A 1 84 ? 9.139 -8.815 0.425 1.00 94.00 84 ILE A O 1
ATOM 640 N N . SER A 1 85 ? 11.340 -8.790 0.867 1.00 95.38 85 SER A N 1
ATOM 641 C CA . SER A 1 85 ? 11.186 -8.949 2.315 1.00 95.38 85 SER A CA 1
ATOM 642 C C . SER A 1 85 ? 10.651 -7.670 2.964 1.00 95.38 85 SER A C 1
ATOM 644 O O . SER A 1 85 ? 11.071 -6.566 2.609 1.00 95.38 85 SER A O 1
ATOM 646 N N . TYR A 1 86 ? 9.768 -7.820 3.949 1.00 95.56 86 TYR A N 1
ATOM 647 C CA . TYR A 1 86 ? 9.182 -6.723 4.721 1.00 95.56 86 TYR A CA 1
ATOM 648 C C . TYR A 1 86 ? 8.998 -7.138 6.193 1.00 95.56 86 TYR A C 1
ATOM 650 O O . TYR A 1 86 ? 8.927 -8.337 6.481 1.00 95.56 86 TYR A O 1
ATOM 658 N N . PRO A 1 87 ? 8.970 -6.182 7.140 1.00 94.25 87 PRO A N 1
ATOM 659 C CA . PRO A 1 87 ? 8.835 -6.495 8.559 1.00 94.25 87 PRO A CA 1
ATOM 660 C C . PRO A 1 87 ? 7.451 -7.085 8.881 1.00 94.25 87 PRO A C 1
ATOM 662 O O . PRO A 1 87 ? 6.465 -6.729 8.225 1.00 94.25 87 PRO A O 1
ATOM 665 N N . PRO A 1 88 ? 7.338 -7.967 9.889 1.00 89.44 88 PRO A N 1
ATOM 666 C CA . PRO A 1 88 ? 6.049 -8.511 10.310 1.00 89.44 88 PRO A CA 1
ATOM 667 C C . PRO A 1 88 ? 5.131 -7.412 10.868 1.00 89.44 88 PRO A C 1
ATOM 669 O O . PRO A 1 88 ? 5.597 -6.355 11.292 1.00 89.44 88 PRO A O 1
ATOM 672 N N . ALA A 1 89 ? 3.820 -7.666 10.867 1.00 82.19 89 ALA A N 1
ATOM 673 C CA . ALA A 1 89 ? 2.863 -6.787 11.533 1.00 82.19 89 ALA A CA 1
ATOM 674 C C . ALA A 1 89 ? 3.178 -6.710 13.038 1.00 82.19 89 ALA A C 1
ATOM 676 O O . ALA A 1 89 ? 3.475 -7.734 13.658 1.00 82.19 89 ALA A O 1
ATOM 677 N N . SER A 1 90 ? 3.149 -5.492 13.586 1.00 63.91 90 SER A N 1
ATOM 678 C CA . SER A 1 90 ? 3.378 -5.198 15.009 1.00 63.91 90 SER A CA 1
ATOM 679 C C . SER A 1 90 ? 2.075 -5.107 15.791 1.00 63.91 90 SER A C 1
ATOM 681 O O . SER A 1 90 ? 1.079 -4.606 15.213 1.00 63.91 90 SER A O 1
#

Secondary structure (DSSP, 8-state):
-------------------PPPPHHHHHHHHHHHHHHHHHHHGGG-TTSSS--HHHHHHHHHHHTT-HHHHHHHHHHHHHHTT---PPP-

Foldseek 3Di:
DDDPDDPDDDPPDPDPPPPPDDDLVLLLVLLVQLLVLVCVVVPVVDDPPDDDDVLSVVLNVCNVVSVSVSSNVSSVVVCVVVVHDDDDRD

pLDDT: mean 82.3, std 17.67, range [41.47, 98.5]

Radius of gyration: 23.39 Å; chains: 1; bounding box: 26×42×81 Å

Sequence (90 aa):
MKPLLLAALAVLAFLPAARAQQTNEQLAARCAELGAIYDRYNTRRGEGSGGPDMIRLGAGIDCQKGKYQQGIKALEDLLQRNRISYPPAS